Protein AF-A0A843ESX8-F1 (afdb_monomer)

Structure (mmCIF, N/CA/C/O backbone):
data_AF-A0A843ESX8-F1
#
_entry.id   AF-A0A843ESX8-F1
#
loop_
_atom_site.group_PDB
_atom_site.id
_atom_site.type_symbol
_atom_site.label_atom_id
_atom_site.label_alt_id
_atom_site.label_comp_id
_atom_site.label_asym_id
_atom_site.label_entity_id
_atom_site.label_seq_id
_atom_site.pdbx_PDB_ins_code
_atom_site.Cartn_x
_atom_site.Cartn_y
_atom_site.Cartn_z
_atom_site.occupancy
_atom_site.B_iso_or_equiv
_atom_site.auth_seq_id
_atom_site.auth_comp_id
_atom_site.auth_asym_id
_atom_site.auth_atom_id
_atom_site.pdbx_PDB_model_num
ATOM 1 N N . MET A 1 1 ? 22.889 0.578 -38.109 1.00 46.53 1 MET A N 1
ATOM 2 C CA . MET A 1 1 ? 22.844 0.576 -36.636 1.00 46.53 1 MET A CA 1
ATOM 3 C C . MET A 1 1 ? 21.386 0.399 -36.268 1.00 46.53 1 MET A C 1
ATOM 5 O O . MET A 1 1 ? 20.559 1.050 -36.883 1.00 46.53 1 MET A O 1
ATOM 9 N N . ASP A 1 2 ? 21.090 -0.603 -35.452 1.00 50.22 2 ASP A N 1
ATOM 10 C CA . ASP A 1 2 ? 19.757 -1.174 -35.252 1.00 50.22 2 ASP A CA 1
ATOM 11 C C . ASP A 1 2 ? 19.020 -0.476 -34.095 1.00 50.22 2 ASP A C 1
ATOM 13 O O . ASP A 1 2 ? 19.430 -0.588 -32.941 1.00 50.22 2 ASP A O 1
ATOM 17 N N . ASP A 1 3 ? 17.951 0.255 -34.419 1.00 58.78 3 ASP A N 1
ATOM 18 C CA . ASP A 1 3 ? 17.116 1.034 -33.491 1.00 58.78 3 ASP A CA 1
ATOM 19 C C . ASP A 1 3 ? 15.964 0.200 -32.872 1.00 58.78 3 ASP A C 1
ATOM 21 O O . ASP A 1 3 ? 14.930 0.739 -32.473 1.00 58.78 3 ASP A O 1
ATOM 25 N N . SER A 1 4 ? 16.093 -1.131 -32.785 1.00 54.59 4 SER A N 1
ATOM 26 C CA . SER A 1 4 ? 14.984 -2.024 -32.403 1.00 54.59 4 SER A CA 1
ATOM 27 C C . SER A 1 4 ? 14.867 -2.378 -30.908 1.00 54.59 4 SER A C 1
ATOM 29 O O . SER A 1 4 ? 14.086 -3.266 -30.567 1.00 54.59 4 SER A O 1
ATOM 31 N N . ASN A 1 5 ? 15.606 -1.734 -29.995 1.00 54.69 5 ASN A N 1
ATOM 32 C CA . ASN A 1 5 ? 15.629 -2.118 -28.566 1.00 54.69 5 ASN A CA 1
ATOM 33 C C . ASN A 1 5 ? 14.752 -1.260 -27.626 1.00 54.69 5 ASN A C 1
ATOM 35 O O . ASN A 1 5 ? 14.730 -1.508 -26.425 1.00 54.69 5 ASN A O 1
ATOM 39 N N . PHE A 1 6 ? 13.991 -0.283 -28.132 1.00 51.19 6 PHE A N 1
ATOM 40 C CA . PHE A 1 6 ? 13.258 0.674 -27.279 1.00 51.19 6 PHE A CA 1
ATOM 41 C C . PHE A 1 6 ? 11.786 0.325 -26.978 1.00 51.19 6 PHE A C 1
ATOM 43 O O . PHE A 1 6 ? 11.128 1.054 -26.242 1.00 51.19 6 PHE A O 1
ATOM 50 N N . MET A 1 7 ? 11.239 -0.775 -27.511 1.00 53.38 7 MET A N 1
ATOM 51 C CA . MET A 1 7 ? 9.783 -1.031 -27.474 1.00 53.38 7 MET A CA 1
ATOM 52 C C . MET A 1 7 ? 9.328 -2.181 -26.555 1.00 53.38 7 MET A C 1
ATOM 54 O O . MET A 1 7 ? 8.131 -2.320 -26.301 1.00 53.38 7 MET A O 1
ATOM 58 N N . THR A 1 8 ? 10.233 -3.016 -26.039 1.00 56.09 8 THR A N 1
ATOM 59 C CA . THR A 1 8 ? 9.865 -4.198 -25.228 1.00 56.09 8 THR A CA 1
ATOM 60 C C . THR A 1 8 ? 9.848 -3.934 -23.724 1.00 56.09 8 THR A C 1
ATOM 62 O O . THR A 1 8 ? 9.000 -4.493 -23.030 1.00 56.09 8 THR A O 1
ATOM 65 N N . THR A 1 9 ? 10.723 -3.061 -23.224 1.00 61.56 9 THR A N 1
ATOM 66 C CA . THR A 1 9 ? 10.883 -2.779 -21.785 1.00 61.56 9 THR A CA 1
ATOM 67 C C . THR A 1 9 ? 9.630 -2.137 -21.180 1.00 61.56 9 THR A C 1
ATOM 69 O O . THR A 1 9 ? 9.145 -2.575 -20.141 1.00 61.56 9 THR A O 1
ATOM 72 N N . ASN A 1 10 ? 9.000 -1.215 -21.914 1.00 74.06 10 ASN A N 1
ATOM 73 C CA . ASN A 1 10 ? 7.861 -0.426 -21.433 1.00 74.06 10 ASN A CA 1
ATOM 74 C C . ASN A 1 10 ? 6.578 -1.261 -21.194 1.00 74.06 10 ASN A C 1
ATOM 76 O O . ASN A 1 10 ? 5.749 -0.942 -20.348 1.00 74.06 10 ASN A O 1
ATOM 80 N N . ARG A 1 11 ? 6.391 -2.371 -21.931 1.00 81.25 11 ARG A N 1
ATOM 81 C CA . ARG A 1 11 ? 5.223 -3.258 -21.741 1.00 81.25 11 ARG A CA 1
ATOM 82 C C . ARG A 1 11 ? 5.347 -4.128 -20.494 1.00 81.25 11 ARG A C 1
ATOM 84 O O . ARG A 1 11 ? 4.335 -4.425 -19.865 1.00 81.25 11 ARG A O 1
ATOM 91 N N . LEU A 1 12 ? 6.564 -4.575 -20.182 1.00 82.81 12 LEU A N 1
ATOM 92 C CA . LEU A 1 12 ? 6.840 -5.374 -18.990 1.00 82.81 12 LEU A CA 1
ATOM 93 C C . LEU A 1 12 ? 6.724 -4.514 -17.728 1.00 82.81 12 LEU A C 1
ATOM 95 O O . LEU A 1 12 ? 6.150 -4.961 -16.740 1.00 82.81 12 LEU A O 1
ATOM 99 N N . GLU A 1 13 ? 7.194 -3.271 -17.802 1.00 82.94 13 GLU A N 1
ATOM 100 C CA . GLU A 1 13 ? 7.061 -2.288 -16.730 1.00 82.94 13 GLU A CA 1
ATOM 101 C C . GLU A 1 13 ? 5.589 -1.990 -16.416 1.00 82.94 13 GLU A C 1
ATOM 103 O O . GLU A 1 13 ? 5.142 -2.222 -15.294 1.00 82.94 13 GLU A O 1
ATOM 108 N N . ALA A 1 14 ? 4.792 -1.649 -17.435 1.00 85.75 14 ALA A N 1
ATOM 109 C CA . ALA A 1 14 ? 3.354 -1.425 -17.269 1.00 85.75 14 ALA A CA 1
ATOM 110 C C . ALA A 1 14 ? 2.602 -2.659 -16.721 1.00 85.75 14 ALA A C 1
ATOM 112 O O . ALA A 1 14 ? 1.599 -2.525 -16.017 1.00 85.75 14 ALA A O 1
ATOM 113 N N . PHE A 1 15 ? 3.067 -3.874 -17.034 1.00 87.06 15 PHE A N 1
ATOM 114 C CA . PHE A 1 15 ? 2.509 -5.106 -16.473 1.00 87.06 15 PHE A CA 1
ATOM 115 C C . PHE A 1 15 ? 2.838 -5.259 -14.981 1.00 87.06 15 PHE A C 1
ATOM 117 O O . PHE A 1 15 ? 1.957 -5.615 -14.197 1.00 87.06 15 PHE A O 1
ATOM 124 N N . TYR A 1 16 ? 4.073 -4.962 -14.574 1.00 88.81 16 TYR A N 1
ATOM 125 C CA . TYR A 1 16 ? 4.480 -5.007 -13.169 1.00 88.81 16 TYR A CA 1
ATOM 126 C C . TYR A 1 16 ? 3.768 -3.938 -12.326 1.00 88.81 16 TYR A C 1
ATOM 128 O O . TYR A 1 16 ? 3.293 -4.238 -11.229 1.00 88.81 16 TYR A O 1
ATOM 136 N N . ASP A 1 17 ? 3.592 -2.732 -12.870 1.00 89.00 17 ASP A N 1
ATOM 137 C CA . ASP A 1 17 ? 2.822 -1.656 -12.237 1.00 89.00 17 ASP A CA 1
ATOM 138 C C . ASP A 1 17 ? 1.373 -2.077 -11.966 1.00 89.00 17 ASP A C 1
ATOM 140 O O . ASP A 1 17 ? 0.852 -1.885 -10.863 1.00 89.00 17 ASP A O 1
ATOM 144 N N . ALA A 1 18 ? 0.732 -2.721 -12.948 1.00 91.69 18 ALA A N 1
ATO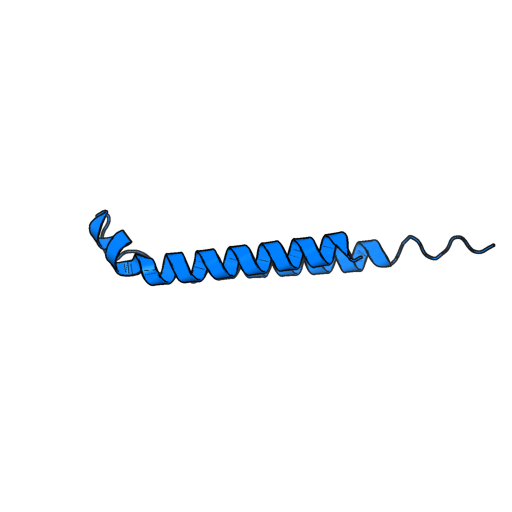M 145 C CA . ALA A 1 18 ? -0.618 -3.252 -12.789 1.00 91.69 18 ALA A CA 1
ATOM 146 C C . ALA A 1 18 ? -0.688 -4.336 -11.700 1.00 91.69 18 ALA A C 1
ATOM 148 O O . ALA A 1 18 ? -1.644 -4.366 -10.922 1.00 91.69 18 ALA A O 1
ATOM 149 N N . ILE A 1 19 ? 0.326 -5.203 -11.601 1.00 93.06 19 ILE A N 1
ATOM 150 C CA . ILE A 1 19 ? 0.398 -6.227 -10.550 1.00 93.06 19 ILE A CA 1
ATOM 151 C C . ILE A 1 19 ? 0.496 -5.580 -9.167 1.00 93.06 19 ILE A C 1
ATOM 153 O O . ILE A 1 19 ? -0.269 -5.955 -8.275 1.00 93.06 19 ILE A O 1
ATOM 157 N N . ILE A 1 20 ? 1.390 -4.603 -8.975 1.00 91.38 20 ILE A N 1
ATOM 158 C CA . ILE A 1 20 ? 1.519 -3.928 -7.677 1.00 91.38 20 ILE A CA 1
ATOM 159 C C . ILE A 1 20 ? 0.225 -3.201 -7.307 1.00 91.38 20 ILE A C 1
ATOM 161 O O . ILE A 1 20 ? -0.213 -3.299 -6.158 1.00 91.38 20 ILE A O 1
ATOM 165 N N . ALA A 1 21 ? -0.423 -2.535 -8.265 1.00 92.56 21 ALA A N 1
ATOM 166 C CA . ALA A 1 21 ? -1.708 -1.887 -8.030 1.00 92.56 21 ALA A CA 1
ATOM 167 C C . ALA A 1 21 ? -2.762 -2.888 -7.523 1.00 92.56 21 ALA A C 1
ATOM 169 O O . ALA A 1 21 ? -3.435 -2.623 -6.525 1.00 92.56 21 ALA A O 1
ATOM 170 N N . ILE A 1 22 ? -2.861 -4.069 -8.142 1.00 95.00 22 ILE A N 1
ATOM 171 C CA . ILE A 1 22 ? -3.788 -5.122 -7.702 1.00 95.00 22 ILE A CA 1
ATOM 172 C C . ILE A 1 22 ? -3.436 -5.607 -6.291 1.00 95.00 22 ILE A C 1
ATOM 174 O O . ILE A 1 22 ? -4.325 -5.664 -5.440 1.00 95.00 22 ILE A O 1
ATOM 178 N N . ILE A 1 23 ? -2.162 -5.898 -6.008 1.00 93.62 23 ILE A N 1
ATOM 179 C CA . ILE A 1 23 ? -1.711 -6.344 -4.676 1.00 93.62 23 ILE A CA 1
ATOM 180 C C . ILE A 1 23 ? -2.130 -5.334 -3.606 1.00 93.62 23 ILE A C 1
ATOM 182 O O . ILE A 1 23 ? -2.764 -5.705 -2.620 1.00 93.62 23 ILE A O 1
ATOM 186 N N . VAL A 1 24 ? -1.843 -4.051 -3.827 1.00 92.81 24 VAL A N 1
ATOM 187 C CA . VAL A 1 24 ? -2.198 -2.970 -2.901 1.00 92.81 24 VAL A CA 1
ATOM 188 C C . VAL A 1 24 ? -3.711 -2.900 -2.667 1.00 92.81 24 VAL A C 1
ATOM 190 O O . VAL A 1 24 ? -4.142 -2.758 -1.523 1.00 92.81 24 VAL A O 1
ATOM 193 N N . THR A 1 25 ? -4.531 -3.051 -3.712 1.00 94.94 25 THR A N 1
ATOM 194 C CA . THR A 1 25 ? -5.996 -3.053 -3.551 1.00 94.94 25 THR A CA 1
ATOM 195 C C . THR A 1 25 ? -6.508 -4.263 -2.774 1.00 94.94 25 THR A C 1
ATOM 197 O O . THR A 1 25 ? -7.359 -4.102 -1.903 1.00 94.94 25 THR A O 1
ATOM 200 N N . VAL A 1 26 ? -5.972 -5.460 -3.024 1.00 94.81 26 VAL A N 1
ATOM 201 C CA . VAL A 1 26 ? -6.368 -6.679 -2.302 1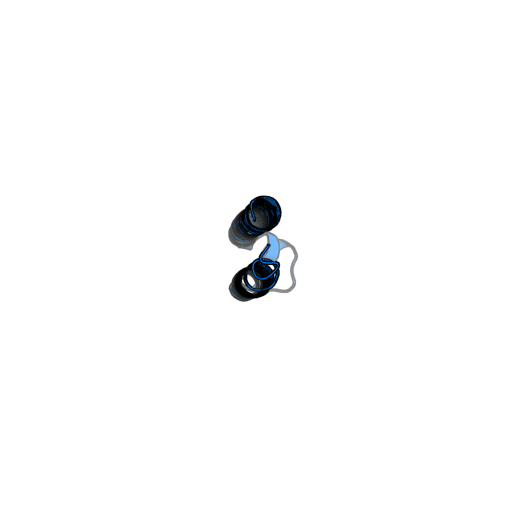.00 94.81 26 VAL A CA 1
ATOM 202 C C . VAL A 1 26 ? -5.998 -6.578 -0.823 1.00 94.81 26 VAL A C 1
ATOM 204 O O . VAL A 1 26 ? -6.822 -6.905 0.027 1.00 94.81 26 VAL A O 1
ATOM 207 N N . LEU A 1 27 ? -4.820 -6.031 -0.505 1.00 93.00 27 LEU A N 1
ATOM 208 C CA . LEU A 1 27 ? -4.399 -5.798 0.879 1.00 93.00 27 LEU A CA 1
ATOM 209 C C . LEU A 1 27 ? -5.387 -4.906 1.651 1.00 93.00 27 LEU A C 1
ATOM 211 O O . LEU A 1 27 ? -5.609 -5.132 2.838 1.00 93.00 27 LEU A O 1
ATOM 215 N N . VAL A 1 28 ? -5.996 -3.907 0.996 1.00 92.44 28 VAL A N 1
ATOM 216 C CA . VAL A 1 28 ? -7.039 -3.069 1.620 1.00 92.44 28 VAL A CA 1
ATOM 217 C C . VAL A 1 28 ? -8.310 -3.869 1.866 1.00 92.44 28 VAL A C 1
ATOM 219 O O . VAL A 1 28 ? -8.943 -3.711 2.905 1.00 92.44 28 VAL A O 1
ATOM 222 N N . LEU A 1 29 ? -8.708 -4.701 0.904 1.00 93.38 29 LEU A N 1
ATOM 223 C CA . LEU A 1 29 ? -9.957 -5.460 0.973 1.00 93.38 29 LEU A CA 1
ATOM 224 C C . LEU A 1 29 ? -9.940 -6.528 2.076 1.00 93.38 29 LEU A C 1
ATOM 226 O O . LEU A 1 29 ? -11.000 -6.886 2.581 1.00 93.38 29 LEU A O 1
ATOM 230 N N . GLU A 1 30 ? -8.760 -7.003 2.479 1.00 90.00 30 GLU A N 1
ATOM 231 C CA . GLU A 1 30 ? -8.596 -7.939 3.599 1.00 90.00 30 GLU A CA 1
ATOM 232 C C . GLU A 1 30 ? -8.619 -7.272 4.987 1.00 90.00 30 GLU A C 1
ATOM 234 O O . GLU A 1 30 ? -8.606 -7.969 6.007 1.00 90.00 30 GLU A O 1
ATOM 239 N N . LEU A 1 31 ? -8.670 -5.936 5.073 1.00 89.56 31 LEU A N 1
ATOM 240 C CA . LEU A 1 31 ? -8.731 -5.252 6.365 1.00 89.56 31 LEU A CA 1
ATOM 241 C C . LEU A 1 31 ? -10.038 -5.581 7.108 1.00 89.56 31 LEU A C 1
ATOM 243 O O . LEU A 1 31 ? -11.128 -5.408 6.558 1.00 89.56 31 LEU A O 1
ATOM 247 N N . PRO A 1 32 ? -9.961 -5.991 8.388 1.00 86.81 32 PRO A N 1
ATOM 248 C CA . PRO A 1 32 ? -11.148 -6.312 9.166 1.00 86.81 32 PRO A CA 1
ATOM 249 C C . PRO A 1 32 ? -11.999 -5.062 9.411 1.00 86.81 32 PRO A C 1
ATOM 251 O O . PRO A 1 32 ? -11.487 -4.007 9.787 1.00 86.81 32 PRO A O 1
ATOM 254 N N . GLN A 1 33 ? -13.316 -5.193 9.246 1.00 86.06 33 GLN A N 1
ATOM 255 C CA . GLN A 1 33 ? -14.257 -4.115 9.535 1.00 86.06 33 GLN A CA 1
ATOM 256 C C . GLN A 1 33 ? -14.506 -4.003 11.052 1.00 86.06 33 GLN A C 1
ATOM 258 O O . GLN A 1 33 ? -14.693 -5.026 11.719 1.00 86.06 33 GLN A O 1
ATOM 263 N N . PRO A 1 34 ? -14.552 -2.784 11.624 1.00 86.44 34 PRO A N 1
ATOM 264 C CA . PRO A 1 34 ? -14.928 -2.602 13.020 1.00 86.44 34 PRO A CA 1
ATOM 265 C C . PRO A 1 34 ? -16.360 -3.088 13.283 1.00 86.44 34 PRO A C 1
ATOM 267 O O . PRO A 1 34 ? -17.281 -2.800 12.523 1.00 86.44 34 PRO A O 1
ATOM 270 N N . ALA A 1 35 ? -16.555 -3.793 14.401 1.00 83.25 35 ALA A N 1
ATOM 271 C CA . ALA A 1 35 ? -17.844 -4.380 14.782 1.00 83.25 35 ALA A CA 1
ATOM 272 C C . ALA A 1 35 ? -18.922 -3.348 15.176 1.00 83.25 35 ALA A C 1
ATOM 274 O O . ALA A 1 35 ? -20.099 -3.686 15.270 1.00 83.25 35 ALA A O 1
ATOM 275 N N . SER A 1 36 ? -18.535 -2.101 15.445 1.00 84.38 36 SER A N 1
ATOM 276 C CA . SER A 1 36 ? -19.428 -1.023 15.875 1.00 84.38 36 SER A CA 1
ATOM 277 C C . SER A 1 36 ? -18.937 0.310 15.300 1.00 84.38 36 SER A C 1
ATOM 279 O O . SER A 1 36 ? -17.732 0.482 15.152 1.00 84.38 36 SER A O 1
ATOM 281 N N . PRO A 1 37 ? -19.805 1.293 15.010 1.00 81.00 37 PRO A N 1
ATOM 282 C CA . PRO A 1 37 ? -19.399 2.615 14.519 1.00 81.00 37 PRO A CA 1
ATOM 283 C C . PRO A 1 37 ? -18.768 3.518 15.605 1.00 81.00 37 PRO A C 1
ATOM 285 O O . PRO A 1 37 ? -18.878 4.740 15.547 1.00 81.00 37 PRO A O 1
ATOM 288 N N . ALA A 1 38 ? -18.117 2.940 16.618 1.00 85.75 38 ALA A N 1
ATOM 289 C CA . ALA A 1 38 ? -17.455 3.667 17.699 1.00 85.75 38 ALA A CA 1
ATOM 290 C C . ALA A 1 38 ? -15.944 3.778 17.450 1.00 85.75 38 ALA A C 1
ATOM 292 O O . ALA A 1 38 ? -15.309 2.813 17.028 1.00 85.75 38 ALA A O 1
ATOM 293 N N . ILE A 1 39 ? -15.338 4.920 17.792 1.00 83.19 39 ILE A N 1
ATOM 294 C CA . ILE A 1 39 ? -13.883 5.150 17.662 1.00 83.19 39 ILE A CA 1
ATOM 295 C C . ILE A 1 39 ? -13.070 4.110 18.457 1.00 83.19 39 ILE A C 1
ATOM 297 O O . ILE A 1 39 ? -11.997 3.690 18.029 1.00 83.19 39 ILE A O 1
A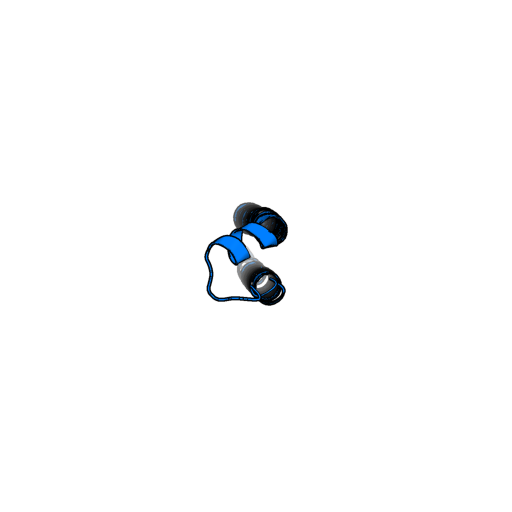TOM 301 N N . GLU A 1 40 ? -13.603 3.631 19.582 1.00 84.25 40 GLU A N 1
ATOM 302 C CA . GLU A 1 40 ? -12.989 2.574 20.399 1.00 84.25 40 GLU A CA 1
ATOM 303 C C . GLU A 1 40 ? -12.808 1.259 19.630 1.00 84.25 40 GLU A C 1
ATOM 305 O O . GLU A 1 40 ? -11.804 0.565 19.796 1.00 84.25 40 GLU A O 1
ATOM 310 N N . SER A 1 41 ? -13.743 0.934 18.735 1.00 81.31 41 SER A N 1
ATOM 311 C CA . SER A 1 41 ? -13.661 -0.281 17.925 1.00 81.31 41 SER A CA 1
ATOM 312 C C . SER A 1 41 ? -12.527 -0.215 16.898 1.00 81.31 41 SER A C 1
ATOM 314 O O . SER A 1 41 ? -11.913 -1.239 16.625 1.00 81.31 41 SER A O 1
ATOM 316 N N . ILE A 1 42 ? -12.183 0.982 16.401 1.00 83.31 42 ILE A N 1
ATOM 317 C CA . ILE A 1 42 ? -11.036 1.209 15.505 1.00 83.31 42 ILE A CA 1
ATOM 318 C C . ILE A 1 42 ? -9.731 0.966 16.270 1.00 83.31 42 ILE A C 1
ATOM 320 O O . ILE A 1 42 ? -8.813 0.320 15.763 1.00 83.31 42 ILE A O 1
ATOM 324 N N . TRP A 1 43 ? -9.666 1.419 17.525 1.00 86.00 43 TRP A N 1
ATOM 325 C CA . TRP A 1 43 ? -8.521 1.166 18.401 1.00 86.00 43 TRP A CA 1
ATOM 326 C C . TRP A 1 43 ? -8.307 -0.324 18.693 1.00 86.00 43 TRP A C 1
ATOM 328 O O . TRP A 1 43 ? -7.157 -0.748 18.835 1.00 86.00 43 TRP A O 1
ATOM 338 N N . ALA A 1 44 ? -9.371 -1.130 18.728 1.00 86.31 44 ALA A N 1
ATOM 339 C CA . ALA A 1 44 ? -9.267 -2.578 18.917 1.00 86.31 44 ALA A CA 1
ATOM 340 C C . ALA A 1 44 ? -8.573 -3.287 17.734 1.00 86.31 44 ALA A C 1
ATOM 342 O O . ALA A 1 44 ? -7.818 -4.235 17.942 1.00 86.31 44 ALA A O 1
ATOM 343 N N . ILE A 1 45 ? -8.759 -2.792 16.507 1.00 87.94 45 ILE A N 1
ATOM 344 C CA . ILE A 1 45 ? -8.180 -3.352 15.268 1.00 87.94 45 ILE A CA 1
ATOM 345 C C . ILE A 1 45 ? -6.939 -2.593 14.769 1.00 87.94 45 ILE A C 1
ATOM 347 O O . ILE A 1 45 ? -6.455 -2.833 13.660 1.00 87.94 45 ILE A O 1
ATOM 351 N N . LYS A 1 46 ? -6.356 -1.725 15.608 1.00 88.62 46 LYS A N 1
ATOM 352 C CA . LYS A 1 46 ? -5.156 -0.930 15.285 1.00 88.62 46 LYS A CA 1
ATOM 353 C C . LYS A 1 46 ? -3.995 -1.764 14.743 1.00 88.62 46 LYS A C 1
ATOM 355 O O . LYS A 1 46 ? -3.256 -1.296 13.887 1.00 88.62 46 LYS A O 1
ATOM 360 N N . ASN A 1 47 ? -3.826 -2.988 15.249 1.00 90.75 47 ASN A N 1
ATOM 361 C CA . ASN A 1 47 ? -2.696 -3.838 14.889 1.00 90.75 47 ASN A CA 1
ATOM 362 C C . ASN A 1 47 ? -2.794 -4.299 13.430 1.00 90.75 47 ASN A C 1
ATOM 364 O O . ASN A 1 47 ? -1.797 -4.278 12.718 1.00 90.75 47 ASN A O 1
ATOM 368 N N . SER A 1 48 ? -4.002 -4.638 12.970 1.00 89.81 48 SER A N 1
ATOM 369 C CA . SER A 1 48 ? -4.253 -5.024 11.579 1.00 89.81 48 SER A CA 1
ATOM 370 C C . SER A 1 48 ? -4.066 -3.841 10.632 1.00 89.81 48 SER A C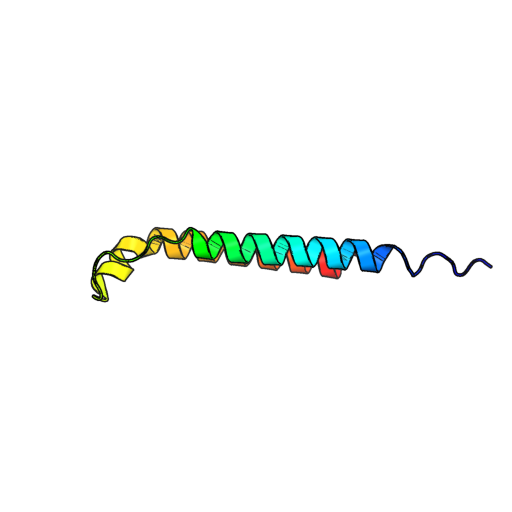 1
ATOM 372 O O . SER A 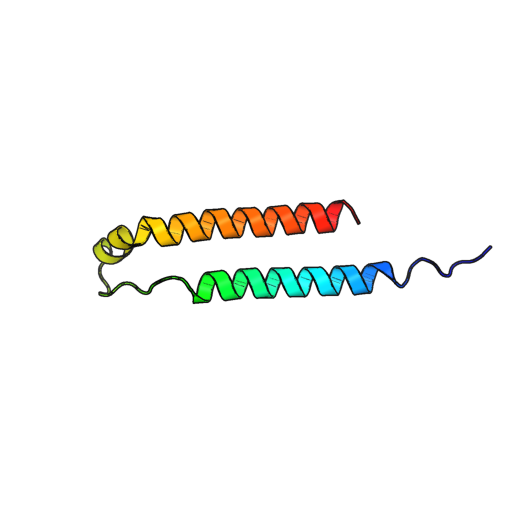1 48 ? -3.401 -3.982 9.611 1.00 89.81 48 SER A O 1
ATOM 374 N N . TYR A 1 49 ? -4.563 -2.654 10.998 1.00 89.88 49 TYR A N 1
ATOM 375 C CA . TYR A 1 49 ? -4.329 -1.437 10.212 1.00 89.88 49 TYR A CA 1
ATOM 376 C C . TYR A 1 49 ? -2.850 -1.051 10.150 1.00 89.88 49 TYR A C 1
ATOM 378 O O . TYR A 1 49 ? -2.369 -0.629 9.101 1.00 89.88 49 TYR A O 1
ATOM 386 N N . PHE A 1 50 ? -2.116 -1.213 11.251 1.00 92.62 50 PHE A N 1
ATOM 387 C CA . PHE A 1 50 ? -0.687 -0.920 11.293 1.00 92.62 50 PHE A CA 1
ATOM 388 C C . PHE A 1 50 ? 0.130 -1.920 10.464 1.00 92.62 50 PHE A C 1
ATOM 390 O O . PHE A 1 50 ? 1.011 -1.514 9.709 1.00 92.62 50 PHE A O 1
ATOM 397 N N . ALA A 1 51 ? -0.201 -3.212 10.541 1.00 92.44 51 ALA A N 1
ATOM 398 C CA . ALA A 1 51 ? 0.403 -4.238 9.695 1.00 92.44 51 ALA A CA 1
ATOM 399 C C . ALA A 1 51 ? 0.129 -3.968 8.207 1.00 92.44 51 ALA A C 1
ATOM 401 O O . ALA A 1 51 ? 1.058 -3.994 7.402 1.00 92.44 51 ALA A O 1
ATOM 402 N N . TYR A 1 52 ? -1.113 -3.618 7.853 1.00 92.75 52 TYR A N 1
ATOM 403 C CA . TYR A 1 52 ? -1.466 -3.191 6.499 1.00 92.75 52 TYR A CA 1
ATOM 404 C C . TYR A 1 52 ? -0.650 -1.971 6.057 1.00 92.75 52 TYR A C 1
ATOM 406 O O . TYR A 1 52 ? -0.109 -1.966 4.956 1.00 92.75 52 TYR A O 1
ATOM 414 N N . PHE A 1 53 ? -0.513 -0.955 6.912 1.00 93.62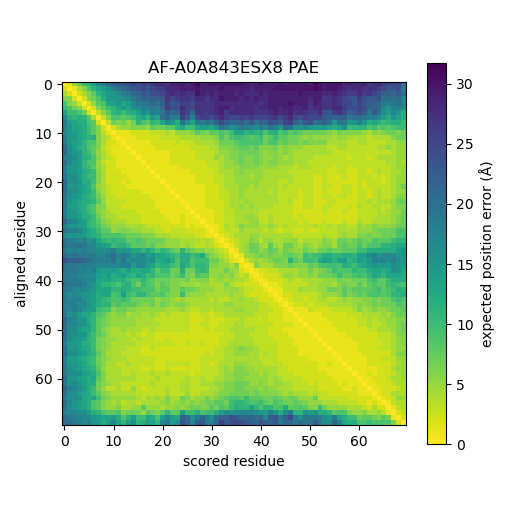 53 PHE A N 1
ATOM 415 C CA . PHE A 1 53 ? 0.239 0.255 6.584 1.00 93.62 53 PHE A CA 1
ATOM 416 C C . PHE A 1 53 ? 1.711 -0.047 6.278 1.00 93.62 53 PHE A C 1
ATOM 418 O O . PHE A 1 53 ? 2.251 0.453 5.292 1.00 93.62 53 PHE A O 1
ATOM 425 N N . ILE A 1 54 ? 2.351 -0.915 7.068 1.00 95.25 54 ILE A N 1
ATOM 426 C CA . ILE A 1 54 ? 3.723 -1.360 6.792 1.00 95.25 54 ILE A CA 1
ATOM 427 C C . ILE A 1 54 ? 3.785 -2.125 5.464 1.00 95.25 54 ILE A C 1
ATOM 429 O O . ILE A 1 54 ? 4.650 -1.830 4.641 1.00 95.25 54 ILE A O 1
ATOM 433 N N . SER A 1 55 ? 2.864 -3.061 5.217 1.00 92.94 55 SER A N 1
ATOM 434 C CA . SER A 1 55 ? 2.804 -3.809 3.952 1.00 92.94 55 SER A CA 1
ATOM 435 C C . SER A 1 55 ? 2.601 -2.895 2.742 1.00 92.94 55 SER A C 1
ATOM 437 O O . SER A 1 55 ? 3.253 -3.076 1.714 1.00 92.94 55 SER A O 1
ATOM 439 N N . PHE A 1 56 ? 1.751 -1.876 2.871 1.00 92.56 56 PHE A N 1
ATOM 440 C CA . PHE A 1 56 ? 1.517 -0.865 1.844 1.00 92.56 56 PHE A CA 1
ATOM 441 C C . PHE A 1 56 ? 2.789 -0.065 1.540 1.00 92.56 56 PHE A C 1
ATOM 443 O O . PHE A 1 56 ? 3.154 0.109 0.374 1.00 92.56 56 PHE A O 1
ATOM 450 N N . LEU A 1 57 ? 3.502 0.382 2.579 1.00 94.69 57 LEU A N 1
ATOM 451 C CA . LEU A 1 57 ? 4.775 1.086 2.420 1.00 94.69 57 LEU A CA 1
ATOM 452 C C . LEU A 1 57 ? 5.837 0.197 1.769 1.00 94.69 57 LEU A C 1
ATOM 454 O O . LEU A 1 57 ? 6.561 0.670 0.895 1.00 94.69 57 LEU A O 1
ATOM 458 N N . MET A 1 58 ? 5.913 -1.078 2.151 1.00 93.12 58 MET A N 1
ATOM 459 C CA . MET A 1 58 ? 6.825 -2.044 1.536 1.00 93.12 58 MET A CA 1
ATOM 460 C C . MET A 1 58 ? 6.513 -2.243 0.048 1.00 93.12 58 MET A C 1
ATOM 462 O O . MET A 1 58 ? 7.426 -2.169 -0.769 1.00 93.12 58 MET A O 1
ATOM 466 N N . CYS A 1 59 ? 5.239 -2.418 -0.323 1.00 91.44 59 CYS A N 1
ATOM 467 C CA . CYS A 1 59 ? 4.82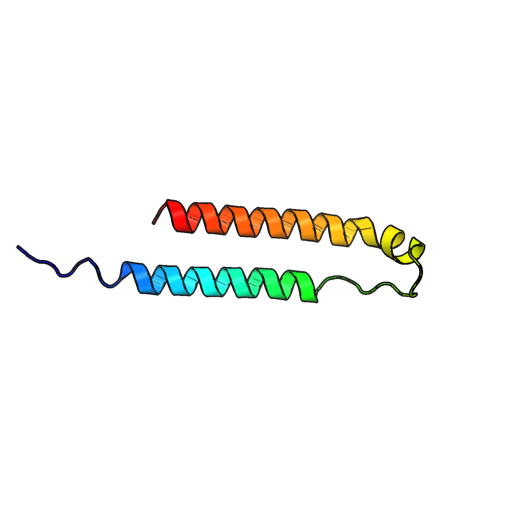9 -2.551 -1.727 1.00 91.44 59 CYS A CA 1
ATOM 468 C C . CYS A 1 59 ? 5.135 -1.286 -2.539 1.00 91.44 59 CYS A C 1
ATOM 470 O O . CYS A 1 59 ? 5.633 -1.376 -3.656 1.00 91.44 59 CYS A O 1
ATOM 472 N N . THR A 1 60 ? 4.889 -0.105 -1.966 1.00 88.19 60 THR A N 1
ATOM 473 C CA . THR A 1 60 ? 5.181 1.177 -2.629 1.00 88.19 60 THR A CA 1
ATOM 474 C C . THR A 1 60 ? 6.688 1.392 -2.798 1.00 88.19 60 THR A C 1
ATOM 476 O O . THR A 1 60 ? 7.132 1.857 -3.844 1.00 88.19 60 THR A O 1
ATOM 479 N N . ASN A 1 61 ? 7.499 1.008 -1.806 1.00 90.38 61 ASN A N 1
ATOM 480 C CA . ASN A 1 61 ? 8.958 1.032 -1.939 1.00 90.38 61 ASN A CA 1
ATOM 481 C C . ASN A 1 61 ? 9.430 0.051 -3.015 1.00 90.38 61 ASN A C 1
ATOM 483 O O . ASN A 1 61 ? 10.260 0.418 -3.838 1.00 90.38 61 ASN A O 1
ATOM 487 N N . LEU A 1 62 ? 8.889 -1.172 -3.037 1.00 87.88 62 LEU A N 1
ATOM 488 C CA . LEU A 1 62 ? 9.203 -2.173 -4.057 1.00 87.88 62 LEU A CA 1
ATOM 489 C C . LEU A 1 62 ? 8.891 -1.653 -5.464 1.00 87.88 62 LEU A C 1
ATOM 491 O O . LEU A 1 62 ? 9.721 -1.792 -6.359 1.00 87.88 62 LEU A O 1
ATOM 495 N N . TRP A 1 63 ? 7.735 -1.009 -5.635 1.00 88.44 63 TRP A N 1
ATOM 496 C CA . TRP A 1 63 ? 7.373 -0.335 -6.878 1.00 88.44 63 TRP A CA 1
ATOM 497 C C . TRP A 1 63 ? 8.385 0.737 -7.259 1.00 88.44 63 TRP A C 1
ATOM 499 O O . TRP A 1 63 ? 8.877 0.736 -8.380 1.00 88.44 63 TRP A O 1
ATOM 509 N N . GLN A 1 64 ? 8.756 1.609 -6.321 1.00 86.25 64 GLN A N 1
ATOM 510 C CA . GLN A 1 64 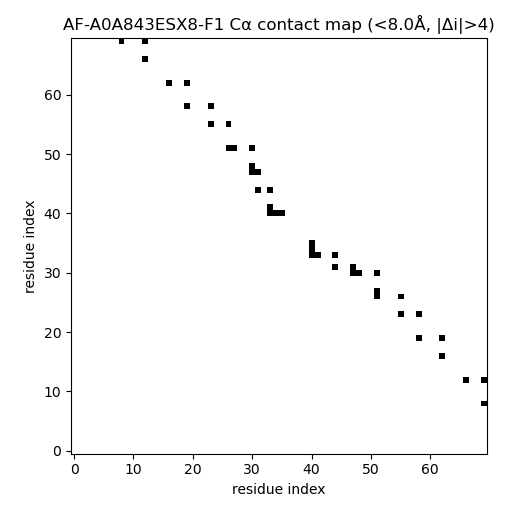? 9.703 2.682 -6.601 1.00 86.25 64 GLN A CA 1
ATOM 511 C C . GLN A 1 64 ? 11.094 2.149 -6.960 1.00 86.25 64 GLN A C 1
ATOM 513 O O . GLN A 1 64 ? 11.727 2.673 -7.869 1.00 86.25 64 GLN A O 1
ATOM 518 N N . TYR A 1 65 ? 11.565 1.091 -6.295 1.00 85.31 65 TYR A N 1
ATOM 519 C CA . TYR A 1 65 ? 12.803 0.419 -6.688 1.00 85.31 65 TYR A CA 1
ATOM 520 C C . TYR A 1 65 ? 12.694 -0.183 -8.087 1.00 85.31 65 TYR A C 1
ATOM 522 O O . TYR A 1 65 ? 13.615 -0.022 -8.878 1.00 85.31 65 TYR A O 1
ATOM 530 N N . HIS A 1 66 ? 11.579 -0.837 -8.412 1.00 80.88 66 HIS A N 1
ATOM 531 C CA . HIS A 1 66 ? 11.362 -1.416 -9.735 1.00 80.88 66 HIS A CA 1
ATOM 532 C C . HIS A 1 66 ? 11.313 -0.346 -10.838 1.00 80.88 66 HIS A C 1
ATOM 534 O O . HIS A 1 66 ? 12.003 -0.485 -11.840 1.00 80.88 66 HIS A O 1
ATOM 540 N N . HIS A 1 67 ? 10.566 0.738 -10.625 1.00 79.56 67 HIS A N 1
ATOM 541 C CA . HIS A 1 67 ? 10.414 1.846 -11.572 1.00 79.56 67 HIS A CA 1
ATOM 542 C C . HIS A 1 67 ? 11.702 2.670 -11.762 1.00 79.56 67 HIS A C 1
ATOM 544 O O . HIS A 1 67 ? 11.874 3.323 -12.779 1.00 79.56 67 HIS A O 1
ATOM 550 N N . VAL A 1 68 ? 12.612 2.672 -10.779 1.00 74.06 68 VAL A N 1
ATOM 551 C CA . VAL A 1 68 ? 13.894 3.403 -10.858 1.00 74.06 68 VAL A CA 1
ATOM 552 C C . VAL A 1 68 ? 15.035 2.546 -11.423 1.00 74.06 68 VAL A C 1
ATOM 554 O O . VAL A 1 68 ? 16.000 3.096 -11.950 1.00 74.06 68 VAL A O 1
ATOM 557 N N . ILE A 1 69 ? 14.981 1.220 -11.260 1.00 65.62 69 ILE A N 1
ATOM 558 C CA . ILE A 1 69 ? 16.067 0.304 -11.660 1.00 65.62 69 ILE A CA 1
ATOM 559 C C . ILE A 1 69 ? 15.945 -0.154 -13.125 1.00 65.62 69 ILE A C 1
ATOM 561 O O . ILE A 1 69 ? 16.948 -0.582 -13.700 1.00 65.62 69 ILE A O 1
ATOM 565 N N . ILE A 1 70 ? 14.752 -0.080 -13.717 1.00 55.53 70 ILE A N 1
ATOM 566 C CA . ILE A 1 70 ? 14.470 -0.448 -15.117 1.00 55.53 70 ILE A CA 1
ATOM 567 C C . ILE A 1 70 ? 14.498 0.795 -16.005 1.00 55.53 70 ILE A C 1
ATOM 569 O O . ILE A 1 70 ? 15.011 0.663 -17.143 1.00 55.53 70 ILE A O 1
#

Nearest PDB structures (foldseek):
  5sva-assembly1_U  TM=3.739E-01  e=8.981E+00  Saccharomyces cerevisiae

pLDDT: mean 83.08, std 13.0, range [46.53, 95.25]

Foldseek 3Di:
DDPPPPPPPVVVLVVVVVVLVVVLVVLVVPQDDFPDPDPVSCVVSVVSVVVSVVVNVVSVVVNVCSVVVD

Secondary structure (DSSP, 8-state):
---TTSSSHHHHHHHHHHHHHHHHHHHHHTSPPPSSSSHHHHHHTHHHHHHHHHHHHHHHHHHHHHHHH-

Sequence (70 aa):
MDDSNFMTTNRLEAFYDAIIAIIVTVLVLELPQPASPAIESIWAIKNSYFAYFISFLMCTNLWQYHHVII

Radius of gyration: 18.42 Å; Cα contacts (8 Å, |Δi|>4): 21; chains: 1; bounding box: 4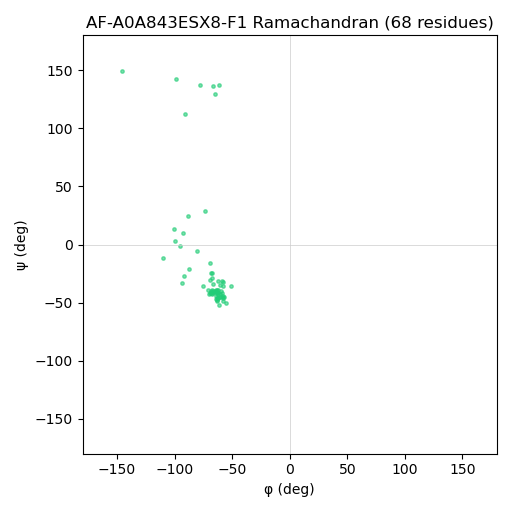2×13×57 Å

Solvent-accessible surface area (backbone atoms only — not comparable to full-atom values): 4296 Å² total; per-residue (Å²): 136,86,85,79,79,80,72,65,63,63,58,55,48,57,50,52,53,52,50,52,52,50,52,56,52,51,57,57,71,70,56,83,77,58,93,48,103,45,74,69,38,50,63,74,48,42,66,61,56,49,51,47,51,52,52,49,50,51,51,53,49,53,48,52,52,53,71,71,74,109

Mean predicted aligned error: 8.06 Å